Protein AF-A0A8X7C4R4-F1 (afdb_monomer_lite)

Secondary structure (DSSP, 8-state):
-----SHHHHHHHHHHTT----TT--HHHHHHHHHH-HHHHHHHHHHHHHHHHHHHHHHHHHHHHHHHHHHHHHHHHHHHHHHH-

Radius of gyration: 26.11 Å; chains: 1; bounding box: 55×21×70 Å

pLDDT: mean 88.07, std 9.26, range [50.88, 96.25]

Organism: NCBI:txid2747483

Sequence (85 aa):
MFKGDEKEDIVVVLGELGETVDPNMNVEDLKQKLMQSKAYLEGKEFLDTTIEERMEEEERRKRDEEHRMKMEKYRKREEYRKYVT

Structure (mmCIF, N/CA/C/O backbone):
data_AF-A0A8X7C4R4-F1
#
_entry.id   AF-A0A8X7C4R4-F1
#
loop_
_atom_site.group_PDB
_atom_site.id
_atom_site.type_symbol
_atom_site.label_atom_id
_atom_site.label_alt_id
_atom_site.label_comp_id
_atom_site.label_asym_id
_atom_site.label_entity_id
_atom_site.label_seq_id
_atom_site.pdbx_PDB_ins_code
_atom_site.Cartn_x
_atom_site.Cartn_y
_atom_site.Cartn_z
_atom_site.occupancy
_atom_site.B_iso_or_equiv
_atom_site.auth_seq_id
_atom_site.auth_comp_id
_atom_site.auth_asym_id
_atom_site.auth_atom_id
_atom_site.pdbx_PDB_model_num
ATOM 1 N N . MET A 1 1 ? -2.669 8.664 4.446 1.00 51.47 1 MET A N 1
ATOM 2 C CA . MET A 1 1 ? -2.637 8.570 5.919 1.00 51.47 1 MET A CA 1
ATOM 3 C C . MET A 1 1 ? -3.887 9.235 6.459 1.00 51.47 1 MET A C 1
ATOM 5 O O . MET A 1 1 ? -4.208 10.329 6.001 1.00 51.47 1 MET A O 1
ATOM 9 N N . PHE A 1 2 ? -4.607 8.548 7.343 1.00 50.88 2 PHE A N 1
ATOM 10 C CA . PHE A 1 2 ? -5.780 9.089 8.023 1.00 50.88 2 PHE A CA 1
ATOM 11 C C . PHE A 1 2 ? -5.373 10.392 8.731 1.00 50.88 2 PHE A C 1
ATOM 13 O O . PHE A 1 2 ? -4.435 10.382 9.524 1.00 50.88 2 PHE A O 1
ATOM 20 N N . LYS A 1 3 ? -6.000 11.518 8.373 1.00 58.44 3 LYS A N 1
ATOM 21 C CA . LYS A 1 3 ? -5.777 12.825 9.023 1.00 58.44 3 LYS A CA 1
ATOM 22 C C . LYS A 1 3 ? -6.802 13.098 10.135 1.00 58.44 3 LYS A C 1
ATOM 24 O O . LYS A 1 3 ? -6.830 14.206 10.651 1.00 58.44 3 LYS A O 1
ATOM 29 N N . GLY A 1 4 ? -7.654 12.113 10.440 1.00 57.16 4 GLY A N 1
ATOM 30 C CA . GLY A 1 4 ? -8.758 12.216 11.392 1.00 57.16 4 GLY A CA 1
ATOM 31 C C . GLY A 1 4 ? -8.252 12.456 12.808 1.00 57.16 4 GLY A C 1
ATOM 32 O O . GLY A 1 4 ? -7.896 11.518 13.522 1.00 57.16 4 GLY A O 1
ATOM 33 N N . ASP A 1 5 ? -8.191 13.728 13.182 1.00 67.75 5 ASP A N 1
ATOM 34 C CA . ASP A 1 5 ? -7.932 14.181 14.548 1.00 67.75 5 ASP A CA 1
ATOM 35 C C . ASP A 1 5 ? -9.232 14.395 15.335 1.00 67.75 5 ASP A C 1
ATOM 37 O O . ASP A 1 5 ? -9.197 14.580 16.554 1.00 67.75 5 ASP A O 1
ATOM 41 N N . GLU A 1 6 ? -10.381 14.332 14.658 1.00 85.19 6 GLU A N 1
ATOM 42 C CA . GLU A 1 6 ? -11.692 14.428 15.284 1.00 85.19 6 GLU A CA 1
ATOM 43 C C . GLU A 1 6 ? -12.101 13.076 15.874 1.00 85.19 6 GLU A C 1
ATOM 45 O O . GLU A 1 6 ? -11.906 12.012 15.283 1.00 85.19 6 GLU A O 1
ATOM 50 N N . LYS A 1 7 ? -12.674 13.116 17.083 1.00 87.38 7 LYS A N 1
ATOM 51 C CA . LYS A 1 7 ? -13.097 11.919 17.823 1.00 87.38 7 LYS A CA 1
ATOM 52 C C . LYS A 1 7 ? -14.012 11.036 16.972 1.00 87.38 7 LYS A C 1
ATOM 54 O O . LYS A 1 7 ? -13.856 9.820 16.971 1.00 87.38 7 LYS A O 1
ATOM 59 N N . GLU A 1 8 ? -14.950 11.657 16.266 1.00 87.06 8 GLU A N 1
ATOM 60 C CA . GLU A 1 8 ? -15.978 10.999 15.459 1.00 87.06 8 GLU A CA 1
ATOM 61 C C . GLU A 1 8 ? -15.375 10.159 14.332 1.00 87.06 8 GLU A C 1
ATOM 63 O O . GLU A 1 8 ? -15.761 9.002 14.174 1.00 87.06 8 GLU A O 1
ATOM 68 N N . ASP A 1 9 ? -14.357 10.676 13.642 1.00 88.00 9 ASP A N 1
ATOM 69 C CA . ASP A 1 9 ? -13.666 9.950 12.576 1.00 88.00 9 ASP A CA 1
ATOM 70 C C . ASP A 1 9 ? -13.025 8.655 13.095 1.00 88.00 9 ASP A C 1
ATOM 72 O O . ASP A 1 9 ? -13.141 7.597 12.476 1.00 88.00 9 ASP A O 1
ATOM 76 N N . ILE A 1 10 ? -12.373 8.709 14.261 1.00 89.19 10 ILE A N 1
ATOM 77 C CA . ILE A 1 10 ? -11.713 7.536 14.856 1.00 89.19 10 ILE A CA 1
ATOM 78 C C . ILE A 1 10 ? -12.750 6.496 15.294 1.00 89.19 10 ILE A C 1
ATOM 80 O O . ILE A 1 10 ? -12.531 5.297 15.120 1.00 89.19 10 ILE A O 1
ATOM 84 N N . VAL A 1 11 ? -13.892 6.940 15.831 1.00 90.69 11 VAL A N 1
ATOM 85 C CA . VAL A 1 11 ? -14.999 6.043 16.195 1.00 90.69 11 VAL A CA 1
ATOM 86 C C . VAL A 1 11 ? -15.563 5.341 14.961 1.00 90.69 11 VAL A C 1
ATOM 88 O O . VAL A 1 11 ? -15.793 4.133 15.017 1.00 90.69 11 VAL A O 1
ATOM 91 N N . VAL A 1 12 ? -15.753 6.066 13.853 1.00 90.12 12 VAL A N 1
ATOM 92 C CA . VAL A 1 12 ? -16.233 5.485 12.590 1.00 90.12 12 VAL A CA 1
ATOM 93 C C . VAL A 1 12 ? -15.267 4.412 12.100 1.00 90.12 12 VAL A C 1
ATOM 95 O O . VAL A 1 12 ? -15.698 3.286 11.867 1.00 90.12 12 VAL A O 1
ATOM 98 N N . VAL A 1 13 ? -13.965 4.710 12.038 1.00 89.25 13 VAL A N 1
ATOM 99 C CA . VAL A 1 13 ? -12.954 3.735 11.594 1.00 89.25 13 VAL A CA 1
ATOM 100 C C . VAL A 1 13 ? -12.935 2.500 12.482 1.00 89.25 13 VAL A C 1
ATOM 102 O O . VAL A 1 13 ? -12.936 1.382 11.979 1.00 89.25 13 VAL A O 1
ATOM 105 N N . LEU A 1 14 ? -12.932 2.674 13.804 1.00 90.94 14 LEU A N 1
ATOM 106 C CA . LEU A 1 14 ? -12.974 1.544 14.731 1.00 90.94 14 LEU A CA 1
ATOM 107 C C . LEU A 1 14 ? -14.233 0.692 14.508 1.00 90.94 14 LEU A C 1
ATOM 109 O O . LEU A 1 14 ? -14.137 -0.532 14.469 1.00 90.94 14 LEU A O 1
ATOM 113 N N . GLY A 1 15 ? -15.388 1.320 14.279 1.00 90.44 15 GLY A N 1
ATOM 114 C CA . GLY A 1 15 ? -16.625 0.618 13.936 1.00 90.44 15 GLY A CA 1
ATOM 115 C C . GLY A 1 15 ? -16.538 -0.160 12.619 1.00 90.44 15 GLY A C 1
ATOM 116 O O . GLY A 1 15 ? -16.966 -1.312 12.565 1.00 90.44 15 GLY A O 1
ATOM 117 N N . GLU A 1 16 ? -15.946 0.424 11.576 1.00 89.88 16 GLU A N 1
ATOM 118 C CA . GLU A 1 16 ? -15.714 -0.241 10.282 1.00 89.88 16 GLU A CA 1
ATOM 119 C C . GLU A 1 16 ? -14.748 -1.428 10.400 1.00 89.88 16 GLU A C 1
ATOM 121 O O . GLU A 1 16 ? -14.926 -2.443 9.725 1.00 89.88 16 GLU A O 1
ATOM 126 N N . LEU A 1 17 ? -13.767 -1.337 11.300 1.00 90.38 17 LEU A N 1
ATOM 127 C CA . LEU A 1 17 ? -12.852 -2.428 11.644 1.00 90.38 17 LEU A CA 1
ATOM 128 C C . LEU A 1 17 ? -13.497 -3.491 12.557 1.00 90.38 17 LEU A C 1
ATOM 130 O O . LEU A 1 17 ? -12.858 -4.495 12.869 1.00 90.38 17 LEU A O 1
ATOM 134 N N . GLY A 1 18 ? -14.752 -3.295 12.979 1.00 90.69 18 GLY A N 1
ATOM 135 C CA . GLY A 1 18 ? -15.480 -4.202 13.871 1.00 90.69 18 GLY A CA 1
ATOM 136 C C . GLY A 1 18 ? -15.063 -4.110 15.343 1.00 90.69 18 GLY A C 1
ATOM 137 O O . GLY A 1 18 ? -15.408 -4.984 16.138 1.00 90.69 18 GLY A O 1
ATOM 138 N N . GLU A 1 19 ? -14.326 -3.067 15.721 1.00 91.00 19 GLU A N 1
ATOM 139 C CA . GLU A 1 19 ? -13.891 -2.815 17.091 1.00 91.00 19 GLU A CA 1
ATOM 140 C C . GLU A 1 19 ? -15.021 -2.196 17.922 1.00 91.00 19 GLU A C 1
ATOM 142 O O . GLU A 1 19 ? -15.710 -1.263 17.510 1.00 91.00 19 GLU A O 1
ATOM 147 N N . THR A 1 20 ? -15.187 -2.669 19.156 1.00 90.31 20 THR A N 1
ATOM 148 C CA . THR A 1 20 ? -16.160 -2.084 20.087 1.00 90.31 20 THR A CA 1
ATOM 149 C C . THR A 1 20 ? -15.610 -0.806 20.712 1.00 90.31 20 THR A C 1
ATOM 151 O O . THR A 1 20 ? -14.553 -0.838 21.356 1.00 90.31 20 THR A O 1
ATOM 154 N N . VAL A 1 21 ? -16.354 0.291 20.594 1.00 88.81 21 VAL A N 1
ATOM 155 C CA . VAL A 1 21 ? -15.970 1.605 21.121 1.00 88.81 21 VAL A CA 1
ATOM 156 C C . VAL A 1 21 ? -16.877 2.021 22.278 1.00 88.81 21 VAL A C 1
ATOM 158 O O . VAL A 1 21 ? -18.099 1.973 22.154 1.00 88.81 21 VAL A O 1
ATOM 161 N N . ASP A 1 22 ? -16.283 2.455 23.393 1.00 88.88 22 ASP A N 1
ATOM 162 C CA . ASP A 1 22 ? -17.024 3.085 24.491 1.00 88.88 22 ASP A CA 1
ATOM 163 C C . ASP A 1 22 ? -17.223 4.585 24.183 1.00 88.88 22 ASP A C 1
ATOM 165 O O . ASP A 1 22 ? -16.237 5.289 23.935 1.00 88.88 22 ASP A O 1
ATOM 169 N N . PRO A 1 23 ? -18.463 5.112 24.225 1.00 81.06 23 PRO A N 1
ATOM 170 C CA . PRO A 1 23 ? -18.742 6.535 24.015 1.00 81.06 23 PRO A CA 1
ATOM 171 C C . PRO A 1 23 ? -17.939 7.484 24.923 1.00 81.06 23 PRO A C 1
ATOM 173 O O . PRO A 1 23 ? -17.653 8.623 24.535 1.00 81.06 23 PRO A O 1
ATOM 176 N N . ASN A 1 24 ? -17.556 7.024 26.117 1.00 88.69 24 ASN A N 1
ATOM 177 C CA . ASN A 1 24 ? -16.822 7.798 27.115 1.00 88.69 24 ASN A CA 1
ATOM 178 C C . ASN A 1 24 ? -15.303 7.818 26.886 1.00 88.69 24 ASN A C 1
ATOM 180 O O . ASN A 1 24 ? -14.621 8.609 27.538 1.00 88.69 24 ASN A O 1
ATOM 184 N N . MET A 1 25 ? -14.763 7.002 25.971 1.00 90.44 25 MET A N 1
ATOM 185 C CA . MET A 1 25 ? -13.332 7.030 25.646 1.00 90.44 25 MET A CA 1
ATOM 186 C C . MET A 1 25 ? -12.920 8.411 25.132 1.00 90.44 25 MET A C 1
ATOM 188 O O . MET A 1 25 ? -13.635 9.063 24.356 1.00 90.44 25 MET A O 1
ATOM 192 N N . ASN A 1 26 ? -11.756 8.872 25.581 1.00 91.56 26 ASN A N 1
ATOM 193 C CA . ASN A 1 26 ? -11.155 10.090 25.058 1.00 91.56 26 ASN A CA 1
ATOM 194 C C . ASN A 1 26 ? -10.445 9.799 23.720 1.00 91.56 26 ASN A C 1
ATOM 196 O O . ASN A 1 26 ? -10.291 8.651 23.310 1.00 91.56 26 ASN A O 1
ATOM 200 N N . VAL A 1 27 ? -10.026 10.852 23.018 1.00 90.06 27 VAL A N 1
ATOM 201 C CA . VAL A 1 27 ? -9.376 10.722 21.704 1.00 90.06 27 VAL A CA 1
ATOM 202 C C . VAL A 1 27 ? -8.076 9.917 21.779 1.00 90.06 27 VAL A C 1
ATOM 204 O O . VAL A 1 27 ? -7.806 9.139 20.870 1.00 90.06 27 VAL A O 1
ATOM 207 N N . GLU A 1 28 ? -7.291 10.065 22.847 1.00 89.69 28 GLU A N 1
ATOM 208 C CA . GLU A 1 28 ? -6.025 9.340 23.010 1.00 89.69 28 GLU A CA 1
ATOM 209 C C . GLU A 1 28 ? -6.268 7.833 23.161 1.00 89.69 28 GLU A C 1
ATOM 211 O O . GLU A 1 28 ? -5.649 7.035 22.461 1.00 89.69 28 GLU A O 1
ATOM 216 N N . ASP A 1 29 ? -7.244 7.439 23.980 1.00 91.62 29 ASP A N 1
ATOM 217 C CA . ASP A 1 29 ? -7.628 6.036 24.162 1.00 91.62 29 ASP A CA 1
ATOM 218 C C . ASP A 1 29 ? -8.119 5.413 22.847 1.00 91.62 29 ASP A C 1
ATOM 220 O O . ASP A 1 29 ? -7.769 4.279 22.514 1.00 91.62 29 ASP A O 1
ATOM 224 N N . LEU A 1 30 ? -8.897 6.166 22.061 1.00 92.06 30 LEU A N 1
ATOM 225 C CA . LEU A 1 3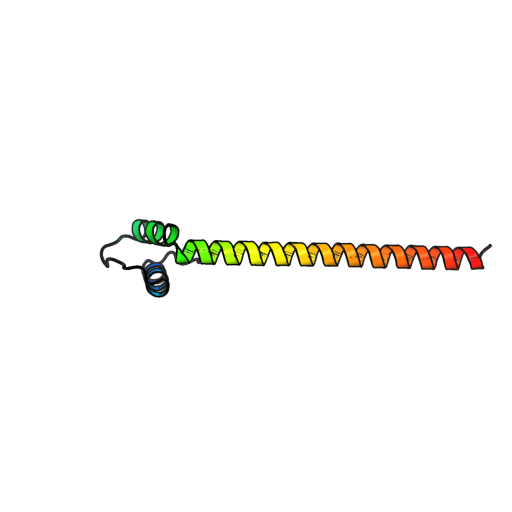0 ? -9.367 5.730 20.745 1.00 92.06 30 LEU A CA 1
ATOM 226 C C . LEU A 1 30 ? -8.210 5.580 19.748 1.00 92.06 30 LEU A C 1
ATOM 228 O O . LEU A 1 30 ? -8.172 4.595 19.010 1.00 92.06 30 LEU A O 1
ATOM 232 N N . LYS A 1 31 ? -7.241 6.508 19.752 1.00 89.12 31 LYS A N 1
ATOM 233 C CA . LYS A 1 31 ? -6.019 6.413 18.933 1.00 89.12 31 LYS A CA 1
ATOM 234 C C . LYS A 1 31 ? -5.208 5.174 19.306 1.00 89.12 31 LYS A C 1
ATOM 236 O O . LYS A 1 31 ? -4.808 4.423 18.418 1.00 89.12 31 LYS A O 1
ATOM 241 N N . GLN A 1 32 ? -5.014 4.916 20.599 1.00 89.94 32 GLN A N 1
ATOM 242 C CA . GLN A 1 32 ? -4.324 3.715 21.078 1.00 89.94 32 GLN A CA 1
ATOM 243 C C . GLN A 1 32 ? -5.049 2.441 20.643 1.00 89.94 32 GLN A C 1
ATOM 245 O O . GLN A 1 32 ? -4.417 1.524 20.119 1.00 89.94 32 GLN A O 1
ATOM 250 N N . LYS A 1 33 ? -6.378 2.400 20.788 1.00 91.12 33 LYS A N 1
ATOM 251 C CA . LYS A 1 33 ? -7.183 1.255 20.356 1.00 91.12 33 LYS A CA 1
ATOM 252 C C . LYS A 1 33 ? -7.069 1.014 18.850 1.00 91.12 33 LYS A C 1
ATOM 254 O O .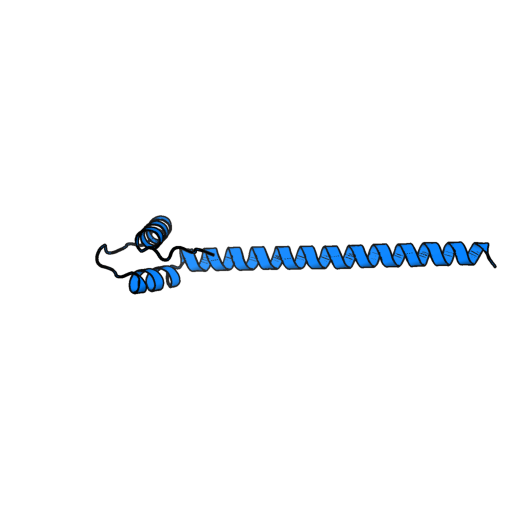 LYS A 1 33 ? -6.883 -0.125 18.436 1.00 91.12 33 LYS A O 1
ATOM 259 N N . LEU A 1 34 ? -7.121 2.071 18.039 1.00 88.94 34 LEU A N 1
ATOM 260 C CA . LEU A 1 34 ? -6.966 1.969 16.587 1.00 88.94 34 LEU A CA 1
ATOM 261 C C . LEU A 1 34 ? -5.588 1.418 16.206 1.00 88.94 34 LEU A C 1
ATOM 263 O O . LEU A 1 34 ? -5.501 0.509 15.386 1.00 88.94 34 LEU A O 1
ATOM 267 N N . MET A 1 35 ? -4.521 1.908 16.842 1.00 86.19 35 MET A N 1
ATOM 268 C CA . MET A 1 35 ? -3.159 1.417 16.603 1.00 86.19 35 MET A CA 1
ATOM 269 C C . MET A 1 35 ? -2.957 -0.045 17.020 1.00 86.19 35 MET A C 1
ATOM 271 O O . MET A 1 35 ? -2.103 -0.722 16.456 1.00 86.19 35 MET A O 1
ATOM 275 N N . GLN A 1 36 ? -3.724 -0.530 17.995 1.00 87.94 36 GLN A N 1
ATOM 276 C CA . GLN A 1 36 ? -3.687 -1.921 18.451 1.00 87.94 36 GLN A CA 1
ATOM 277 C C . GLN A 1 36 ? -4.642 -2.834 17.673 1.00 87.94 36 GLN A C 1
ATOM 279 O O . GLN A 1 36 ? -4.562 -4.056 17.820 1.00 87.94 36 GLN A O 1
ATOM 284 N N . SER A 1 37 ? -5.539 -2.276 16.852 1.00 88.38 37 SER A N 1
ATOM 285 C CA . SER A 1 37 ? -6.478 -3.073 16.070 1.00 88.38 37 SER A CA 1
ATOM 286 C C . SER A 1 37 ? -5.723 -3.917 15.051 1.00 88.38 37 SER A C 1
ATOM 288 O O . SER A 1 37 ? -4.999 -3.411 14.190 1.00 88.38 37 SER A O 1
ATOM 290 N N . LYS A 1 38 ? -5.925 -5.232 15.130 1.00 86.12 38 LYS A N 1
ATOM 291 C CA . LYS A 1 38 ? -5.289 -6.195 14.229 1.00 86.12 38 LYS A CA 1
ATOM 292 C C . LYS A 1 38 ? -5.640 -5.912 12.765 1.00 86.12 38 LYS A C 1
ATOM 294 O O . LYS A 1 38 ? -4.755 -5.927 11.921 1.00 86.12 38 LYS A O 1
ATOM 299 N N . ALA A 1 39 ? -6.906 -5.600 12.484 1.00 81.19 39 ALA A N 1
ATOM 300 C CA . ALA A 1 39 ? -7.370 -5.292 11.134 1.00 81.19 39 ALA A CA 1
ATOM 301 C C . ALA A 1 39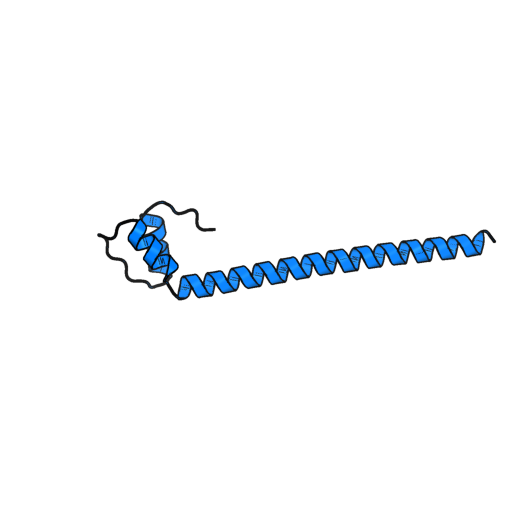 ? -6.716 -4.015 10.575 1.00 81.19 39 ALA A C 1
ATOM 303 O O . ALA A 1 39 ? -6.354 -3.967 9.400 1.00 81.19 39 ALA A O 1
ATOM 304 N N . TYR A 1 40 ? -6.503 -3.002 11.423 1.00 84.81 40 TYR A N 1
ATOM 305 C CA . TYR A 1 40 ? -5.765 -1.798 11.040 1.00 84.81 40 TYR A CA 1
ATOM 306 C C . TYR A 1 40 ? -4.295 -2.103 10.726 1.00 84.81 40 TYR A C 1
ATOM 308 O O . TYR A 1 40 ? -3.781 -1.642 9.708 1.00 84.81 40 TYR A O 1
ATOM 316 N N . LEU A 1 41 ? -3.622 -2.890 11.572 1.00 86.12 41 LEU A N 1
ATOM 317 C CA . LEU A 1 41 ? -2.218 -3.260 11.377 1.00 86.12 41 LEU A CA 1
ATOM 318 C C . LEU A 1 41 ? -2.014 -4.106 10.115 1.00 86.12 41 LEU A C 1
ATOM 320 O O . LEU A 1 41 ? -1.162 -3.763 9.303 1.00 86.12 41 LEU A O 1
ATOM 324 N N . GLU A 1 42 ? -2.834 -5.138 9.906 1.00 86.44 42 GLU A N 1
ATOM 325 C CA . GLU A 1 42 ? -2.781 -5.979 8.701 1.00 86.44 42 GLU A CA 1
ATOM 326 C C . GLU A 1 42 ? -3.074 -5.163 7.434 1.00 86.44 42 GLU A C 1
ATOM 328 O O . GLU A 1 42 ? -2.373 -5.289 6.429 1.00 86.44 42 GLU A O 1
ATOM 333 N N . GLY A 1 43 ? -4.073 -4.273 7.480 1.00 84.56 43 GLY A N 1
ATOM 334 C CA . GLY A 1 43 ? -4.384 -3.376 6.367 1.00 84.56 43 GLY A CA 1
ATOM 335 C C . GLY A 1 43 ? -3.254 -2.388 6.070 1.00 84.56 43 GLY A C 1
ATOM 336 O O . GLY A 1 43 ? -2.945 -2.131 4.906 1.00 84.56 43 GLY A O 1
ATOM 337 N N . LYS A 1 44 ? -2.604 -1.857 7.111 1.00 84.94 44 LYS A N 1
ATOM 338 C CA . LYS A 1 44 ? -1.447 -0.969 6.978 1.00 84.94 44 LYS A CA 1
ATOM 339 C C . LYS A 1 44 ? -0.250 -1.702 6.376 1.00 84.94 44 LYS A C 1
ATOM 341 O O . LYS A 1 44 ? 0.327 -1.186 5.428 1.00 84.94 44 LYS A O 1
ATOM 346 N N . GLU A 1 45 ? 0.091 -2.887 6.878 1.00 85.19 45 GLU A N 1
ATOM 347 C CA . GLU A 1 45 ? 1.180 -3.705 6.329 1.00 85.19 45 GLU A CA 1
ATOM 348 C C . GLU A 1 45 ? 0.934 -4.043 4.858 1.00 85.19 45 GLU A C 1
ATOM 350 O O . GLU A 1 45 ? 1.818 -3.847 4.030 1.00 85.19 45 GLU A O 1
ATOM 355 N N . PHE A 1 46 ? -0.288 -4.452 4.502 1.00 87.00 46 PHE A N 1
ATOM 356 C CA . PHE A 1 46 ? -0.642 -4.736 3.113 1.00 87.00 46 PHE A CA 1
ATOM 357 C C . PHE A 1 46 ? -0.449 -3.520 2.194 1.00 87.00 46 PHE A C 1
ATOM 359 O O . PHE A 1 46 ? 0.087 -3.646 1.087 1.00 87.00 46 PHE A O 1
ATOM 366 N N . LEU A 1 47 ? -0.880 -2.335 2.639 1.00 87.88 47 LEU A N 1
ATOM 367 C CA . LEU A 1 47 ? -0.701 -1.094 1.887 1.00 87.88 47 LEU A CA 1
ATOM 368 C C . LEU A 1 47 ? 0.774 -0.703 1.774 1.00 87.88 47 LEU A C 1
ATOM 370 O O . LEU A 1 47 ? 1.203 -0.344 0.678 1.00 87.88 47 LEU A O 1
ATOM 374 N N . ASP A 1 48 ? 1.533 -0.796 2.866 1.00 87.88 48 ASP A N 1
ATOM 375 C CA . ASP A 1 48 ? 2.959 -0.471 2.893 1.00 87.88 48 ASP A CA 1
ATOM 376 C C . ASP A 1 48 ? 3.727 -1.391 1.919 1.00 87.88 48 ASP A C 1
ATOM 378 O O . ASP A 1 48 ? 4.411 -0.889 1.024 1.00 87.88 48 ASP A O 1
ATOM 382 N N . THR A 1 49 ? 3.505 -2.712 1.968 1.00 90.31 49 THR A N 1
ATOM 383 C CA . THR A 1 49 ? 4.111 -3.676 1.027 1.00 90.31 49 THR A CA 1
ATOM 384 C C . THR A 1 49 ? 3.709 -3.402 -0.421 1.00 90.31 49 THR A C 1
ATOM 386 O O . THR A 1 49 ? 4.563 -3.351 -1.303 1.00 90.31 49 THR A O 1
ATOM 389 N N . THR A 1 50 ? 2.423 -3.157 -0.691 1.00 89.38 50 THR A N 1
ATOM 390 C CA . THR A 1 50 ? 1.953 -2.879 -2.061 1.00 89.38 50 THR A CA 1
ATOM 391 C C . THR A 1 50 ? 2.581 -1.601 -2.630 1.00 89.38 50 THR A C 1
ATOM 393 O O . THR A 1 50 ? 2.853 -1.515 -3.830 1.00 89.38 50 THR A O 1
ATOM 396 N N . ILE A 1 51 ? 2.780 -0.576 -1.796 1.00 91.44 51 ILE A N 1
ATOM 397 C CA . ILE A 1 51 ? 3.425 0.677 -2.204 1.00 91.44 51 ILE A CA 1
ATOM 398 C C . ILE A 1 51 ? 4.907 0.435 -2.496 1.00 91.44 51 ILE A C 1
ATOM 400 O O . ILE A 1 51 ? 5.387 0.879 -3.540 1.00 91.44 51 ILE A O 1
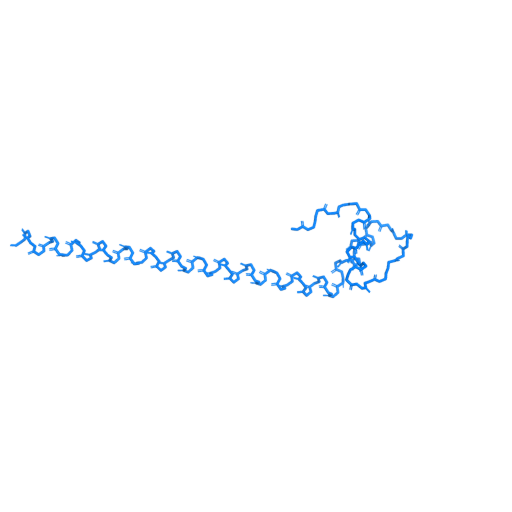ATOM 404 N N . GLU A 1 52 ? 5.611 -0.280 -1.619 1.00 93.31 52 GLU A N 1
ATOM 405 C CA . GLU A 1 52 ? 7.022 -0.632 -1.808 1.00 93.31 52 GLU A CA 1
ATOM 406 C C . GLU A 1 52 ? 7.242 -1.423 -3.101 1.00 93.31 52 GLU A C 1
ATOM 408 O O . GLU A 1 52 ? 8.047 -1.007 -3.935 1.00 93.31 52 GLU A O 1
ATOM 413 N N . GLU A 1 53 ? 6.455 -2.475 -3.341 1.00 92.19 53 GLU A N 1
ATOM 414 C CA . GLU A 1 53 ? 6.532 -3.281 -4.566 1.00 92.19 53 GLU A CA 1
ATOM 415 C C . GLU A 1 53 ? 6.336 -2.432 -5.831 1.00 92.19 53 GLU A C 1
ATOM 417 O O . GLU A 1 53 ? 7.081 -2.561 -6.806 1.00 92.19 53 GLU A O 1
ATOM 422 N N . ARG A 1 54 ? 5.359 -1.514 -5.818 1.00 92.31 54 ARG A N 1
ATOM 423 C CA . ARG A 1 54 ? 5.101 -0.616 -6.955 1.00 92.31 54 ARG A CA 1
ATOM 424 C C . ARG A 1 54 ? 6.238 0.375 -7.182 1.00 92.31 54 ARG A C 1
ATOM 426 O O . ARG A 1 54 ? 6.583 0.632 -8.335 1.00 92.31 54 ARG A O 1
ATOM 433 N N . MET A 1 55 ? 6.816 0.929 -6.115 1.00 92.75 55 MET A N 1
ATOM 434 C CA . MET A 1 55 ? 7.970 1.826 -6.225 1.00 92.75 55 MET A CA 1
ATOM 435 C C . MET A 1 55 ? 9.192 1.089 -6.778 1.00 92.75 55 MET A C 1
ATOM 437 O O . MET A 1 55 ? 9.855 1.597 -7.684 1.00 92.75 55 MET A O 1
ATOM 441 N N . GLU A 1 56 ? 9.469 -0.123 -6.292 1.00 93.56 56 GLU A N 1
ATOM 442 C CA . GLU A 1 56 ? 10.565 -0.950 -6.801 1.00 93.56 56 GLU A CA 1
ATOM 443 C C . GLU A 1 56 ? 10.367 -1.334 -8.270 1.00 93.56 56 GLU A C 1
ATOM 445 O O . GLU A 1 56 ? 11.321 -1.295 -9.058 1.00 93.56 56 GLU A O 1
ATOM 450 N N . GLU A 1 57 ? 9.137 -1.667 -8.671 1.00 94.62 57 GLU A N 1
ATOM 451 C CA . GLU A 1 57 ? 8.820 -1.967 -10.064 1.00 94.62 57 GLU A CA 1
ATOM 452 C C . GLU A 1 57 ? 9.044 -0.747 -10.965 1.00 94.62 57 GLU A C 1
ATOM 454 O O . GLU A 1 57 ? 9.634 -0.873 -12.043 1.00 94.62 57 GLU A O 1
ATOM 459 N N . GLU A 1 58 ? 8.616 0.438 -10.530 1.00 94.06 58 GLU A N 1
ATOM 460 C CA . GLU A 1 58 ? 8.808 1.675 -11.284 1.00 94.06 58 GLU A CA 1
ATOM 461 C C . GLU A 1 58 ? 10.297 2.024 -11.430 1.00 94.06 58 GLU A C 1
ATOM 463 O O . GLU A 1 58 ? 10.760 2.338 -12.531 1.00 94.06 58 GLU A O 1
ATOM 468 N N . GLU A 1 59 ? 11.070 1.895 -10.353 1.00 95.00 59 GLU A N 1
ATOM 469 C CA . GLU A 1 59 ? 12.520 2.102 -10.362 1.00 95.00 59 GLU A CA 1
ATOM 470 C C . GLU A 1 59 ? 13.237 1.102 -11.276 1.00 95.00 59 GLU A C 1
ATOM 472 O O . GLU A 1 59 ? 14.122 1.471 -12.054 1.00 95.00 59 GLU A O 1
ATOM 477 N N . ARG A 1 60 ? 12.827 -0.171 -11.254 1.00 95.31 60 ARG A N 1
ATOM 478 C CA . ARG A 1 60 ? 13.345 -1.181 -12.184 1.00 95.31 60 ARG A CA 1
ATOM 479 C C . ARG A 1 60 ? 13.033 -0.811 -13.633 1.00 95.31 60 ARG A C 1
ATOM 481 O O . ARG A 1 60 ? 13.932 -0.851 -14.470 1.00 95.31 60 ARG A O 1
ATOM 488 N N . ARG A 1 61 ? 11.800 -0.384 -13.926 1.00 95.19 61 ARG A N 1
ATOM 489 C CA . ARG A 1 61 ? 11.405 0.052 -15.275 1.00 95.19 61 ARG A CA 1
ATOM 490 C C . ARG A 1 61 ? 12.216 1.252 -15.756 1.00 95.19 61 ARG A C 1
ATOM 492 O O . ARG A 1 61 ? 12.611 1.268 -16.920 1.00 95.19 61 ARG A O 1
ATOM 499 N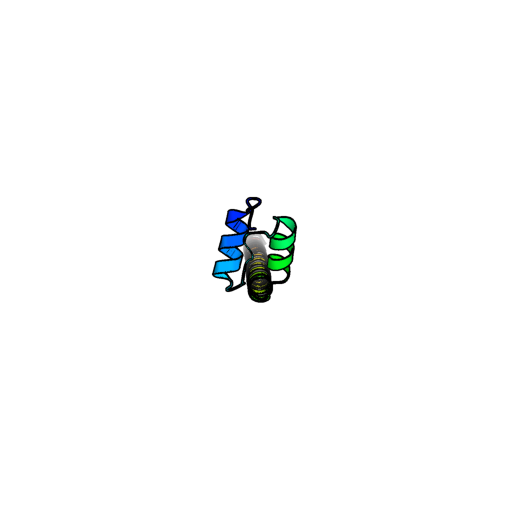 N . LYS A 1 62 ? 12.494 2.229 -14.886 1.00 96.06 62 LYS A N 1
ATOM 500 C CA . LYS A 1 62 ? 13.362 3.372 -15.215 1.00 96.06 62 LYS A CA 1
ATOM 501 C C . LYS A 1 62 ? 14.773 2.911 -15.574 1.00 96.06 62 LYS A C 1
ATOM 503 O O . LYS A 1 62 ? 15.283 3.301 -16.622 1.00 96.06 62 LYS A O 1
ATOM 508 N N . ARG A 1 63 ? 15.372 2.023 -14.772 1.00 95.69 63 ARG A N 1
ATOM 509 C CA . ARG A 1 63 ? 16.709 1.468 -15.052 1.00 95.69 63 ARG A CA 1
ATOM 510 C C . ARG A 1 63 ? 16.766 0.694 -16.371 1.00 95.69 63 ARG A C 1
ATOM 512 O O . ARG A 1 63 ? 17.707 0.876 -17.144 1.00 95.69 63 ARG A O 1
ATOM 519 N N . ASP A 1 64 ? 15.761 -0.132 -16.651 1.00 96.25 64 ASP A N 1
ATOM 520 C CA . ASP A 1 64 ? 15.687 -0.905 -17.898 1.00 96.25 64 ASP A CA 1
ATOM 521 C C . ASP A 1 64 ? 15.559 0.014 -19.124 1.00 96.25 64 ASP A C 1
ATOM 523 O O . ASP A 1 64 ? 16.213 -0.197 -20.152 1.00 96.25 64 ASP A O 1
ATOM 527 N N . GLU A 1 65 ? 14.757 1.071 -19.005 1.00 96.19 65 GLU A N 1
ATOM 528 C CA . GLU A 1 65 ? 14.573 2.084 -20.042 1.00 96.19 65 GLU A CA 1
ATOM 529 C C . GLU A 1 65 ? 15.869 2.870 -20.308 1.00 96.19 65 GLU A C 1
ATOM 531 O O . GLU A 1 65 ? 16.297 3.006 -21.459 1.00 96.19 65 GLU A O 1
ATOM 536 N N . GLU A 1 66 ? 16.549 3.329 -19.254 1.00 95.94 66 GLU A N 1
ATOM 537 C CA . GLU A 1 66 ? 17.844 4.008 -19.360 1.00 95.94 66 GLU A CA 1
ATOM 538 C C . GLU A 1 66 ? 18.902 3.119 -20.017 1.00 95.94 66 GLU A C 1
ATOM 540 O O . GLU A 1 66 ? 19.644 3.566 -20.903 1.00 95.94 66 GLU A O 1
ATOM 545 N N . HIS A 1 67 ? 18.953 1.843 -19.630 1.00 95.62 67 HIS A N 1
ATOM 546 C CA . HIS A 1 67 ? 19.861 0.873 -20.227 1.00 95.62 67 HIS A CA 1
ATOM 547 C C . HIS A 1 67 ? 19.568 0.685 -21.721 1.00 95.62 67 HIS A C 1
ATOM 549 O O . HIS A 1 67 ? 20.490 0.728 -22.544 1.00 95.62 67 HIS A O 1
ATOM 555 N N . ARG A 1 68 ? 18.290 0.560 -22.099 1.00 95.38 68 ARG A N 1
ATOM 556 C CA . ARG A 1 68 ? 17.871 0.445 -23.502 1.00 95.38 68 ARG A CA 1
ATOM 557 C C . ARG A 1 68 ? 18.293 1.664 -24.319 1.00 95.38 68 ARG A C 1
ATOM 559 O O . ARG A 1 68 ? 18.915 1.501 -25.371 1.00 95.38 68 ARG A O 1
ATOM 566 N N . MET A 1 69 ? 18.035 2.873 -23.819 1.00 95.94 69 MET A N 1
ATOM 567 C CA . MET A 1 69 ? 18.448 4.113 -24.486 1.00 95.94 69 MET A CA 1
ATOM 568 C C . MET A 1 69 ? 19.970 4.211 -24.633 1.00 95.94 69 MET A C 1
ATOM 570 O O . MET A 1 69 ? 20.477 4.651 -25.670 1.00 95.94 69 MET A O 1
ATOM 574 N N . LYS A 1 70 ? 20.724 3.800 -23.608 1.00 95.56 70 LYS A N 1
ATOM 575 C CA . LYS A 1 70 ? 22.190 3.800 -23.641 1.00 95.56 70 LYS A CA 1
ATOM 576 C C . LYS A 1 70 ? 22.710 2.850 -24.720 1.00 95.56 70 LYS A C 1
ATOM 578 O O . LYS A 1 70 ? 23.548 3.257 -25.525 1.00 95.56 70 LYS A O 1
ATOM 583 N N . MET A 1 71 ? 22.176 1.633 -24.790 1.00 94.56 71 MET A N 1
ATOM 584 C CA . MET A 1 71 ? 22.548 0.648 -25.811 1.00 94.56 71 MET A CA 1
ATOM 585 C C . MET A 1 71 ? 22.204 1.113 -27.228 1.00 94.56 71 MET A C 1
ATOM 587 O O . MET A 1 71 ? 23.015 0.947 -28.141 1.00 94.56 71 MET A O 1
ATOM 591 N N . GLU A 1 72 ? 21.056 1.763 -27.420 1.00 95.44 72 GLU A N 1
ATOM 592 C CA . GLU A 1 72 ? 20.684 2.326 -28.719 1.00 95.44 72 GLU A CA 1
ATOM 593 C C . GLU A 1 72 ? 21.673 3.414 -29.173 1.00 95.44 72 GLU A C 1
ATOM 595 O O . GLU A 1 72 ? 22.120 3.410 -30.325 1.00 95.44 72 GLU A O 1
ATOM 600 N N . LYS A 1 73 ? 22.077 4.310 -28.261 1.00 95.00 73 LYS A N 1
ATOM 601 C CA . LYS A 1 73 ? 23.096 5.336 -28.538 1.00 95.00 73 LYS A CA 1
ATOM 602 C C . LYS A 1 73 ? 24.447 4.717 -28.899 1.00 95.00 73 LYS A C 1
ATOM 604 O O . LYS A 1 73 ? 25.079 5.180 -29.849 1.00 95.00 73 LYS A O 1
ATOM 609 N N . TYR A 1 74 ? 24.882 3.676 -28.184 1.00 94.62 74 TYR A N 1
ATOM 610 C CA . TYR A 1 74 ? 26.114 2.954 -28.523 1.00 94.62 74 TYR A CA 1
ATOM 611 C C . TYR A 1 74 ? 26.040 2.337 -29.918 1.00 94.62 74 TYR A C 1
ATOM 613 O O . TYR A 1 74 ? 26.956 2.541 -30.714 1.00 94.62 74 TYR A O 1
ATOM 621 N N . ARG A 1 75 ? 24.935 1.657 -30.248 1.00 94.06 75 ARG A N 1
ATOM 622 C CA . ARG A 1 75 ? 24.750 1.035 -31.564 1.00 94.06 75 ARG A CA 1
ATOM 623 C C . ARG A 1 75 ? 24.789 2.067 -32.692 1.00 94.06 75 ARG A C 1
ATOM 625 O O . ARG A 1 75 ? 25.542 1.883 -33.641 1.00 94.06 75 ARG A O 1
ATOM 632 N N . LYS A 1 76 ? 24.062 3.182 -32.554 1.00 92.56 76 LYS A N 1
ATOM 633 C CA . LYS A 1 76 ? 24.084 4.290 -33.529 1.00 92.56 76 LYS A CA 1
ATOM 634 C C . LYS A 1 76 ? 25.486 4.879 -33.712 1.00 92.56 76 LYS A C 1
ATOM 636 O O . LYS A 1 76 ? 25.875 5.203 -34.830 1.00 92.56 76 LYS A O 1
ATOM 641 N N . ARG A 1 77 ? 26.263 5.009 -32.629 1.00 91.12 77 ARG A N 1
ATOM 642 C CA . ARG A 1 77 ? 27.635 5.537 -32.688 1.00 91.12 77 ARG A CA 1
ATOM 643 C C . ARG A 1 77 ? 28.596 4.577 -33.391 1.00 91.12 77 ARG A C 1
ATOM 645 O O . ARG A 1 77 ? 29.438 5.036 -34.156 1.00 91.12 77 ARG A O 1
ATOM 652 N N . GLU A 1 78 ? 28.464 3.277 -33.147 1.00 92.06 78 GLU A N 1
ATOM 653 C CA . GLU A 1 78 ? 29.243 2.237 -33.831 1.00 92.06 78 GLU A CA 1
ATOM 654 C C . GLU A 1 78 ? 28.878 2.133 -35.316 1.00 92.06 78 GLU A C 1
ATOM 656 O O . GLU A 1 78 ? 29.770 2.042 -36.156 1.00 92.06 78 GLU A O 1
ATOM 661 N N . GLU A 1 79 ? 27.590 2.215 -35.662 1.00 91.12 79 GLU A N 1
ATOM 662 C CA . GLU A 1 79 ? 27.149 2.296 -37.059 1.00 91.12 79 GLU A CA 1
ATOM 663 C C . GLU A 1 79 ? 27.756 3.514 -37.754 1.00 91.12 79 GLU A C 1
ATOM 665 O O . GLU A 1 79 ? 28.406 3.354 -38.781 1.00 91.12 79 GLU A O 1
ATOM 670 N N . TYR A 1 80 ? 27.642 4.711 -37.170 1.00 90.44 80 TYR A N 1
ATOM 671 C CA . TYR A 1 80 ? 28.241 5.921 -37.740 1.00 90.44 80 TYR A CA 1
ATOM 672 C C . TYR A 1 80 ? 29.759 5.794 -37.911 1.00 90.44 80 TYR A C 1
ATOM 674 O O . TYR A 1 80 ? 30.299 6.178 -38.944 1.00 90.44 80 TYR A O 1
ATOM 682 N N . ARG A 1 81 ? 30.456 5.204 -36.929 1.00 90.12 81 ARG A N 1
ATOM 683 C CA . ARG A 1 81 ? 31.904 4.978 -37.006 1.00 90.12 81 ARG A CA 1
ATOM 684 C C . ARG A 1 81 ? 32.280 4.111 -38.213 1.00 90.12 81 ARG A C 1
ATOM 686 O O . ARG A 1 81 ? 33.242 4.454 -38.882 1.00 90.12 81 ARG A O 1
ATOM 693 N N . LYS A 1 82 ? 31.500 3.069 -38.531 1.00 87.06 82 LYS A N 1
ATOM 694 C CA . LYS A 1 82 ? 31.724 2.200 -39.703 1.00 87.06 82 LYS A CA 1
ATOM 695 C C . LYS A 1 82 ? 31.558 2.900 -41.056 1.00 87.06 82 LYS A C 1
ATOM 697 O O . LYS A 1 82 ? 32.096 2.402 -42.032 1.00 87.06 82 LYS A O 1
ATOM 702 N N . TYR A 1 83 ? 30.800 3.994 -41.133 1.00 80.75 83 TYR A N 1
ATOM 703 C CA . TYR A 1 83 ?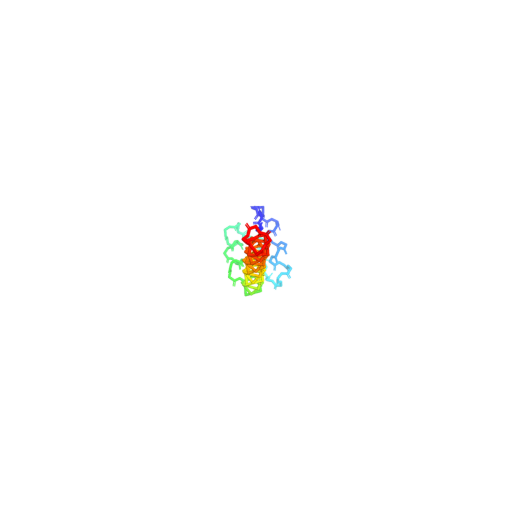 30.589 4.736 -42.386 1.00 80.75 83 TYR A CA 1
ATOM 704 C C . TYR A 1 83 ? 31.616 5.855 -42.612 1.00 80.75 83 TYR A C 1
ATOM 706 O O . TYR A 1 83 ? 31.682 6.399 -43.711 1.00 80.75 83 TYR A O 1
ATOM 714 N N . VAL A 1 84 ? 32.367 6.241 -41.575 1.00 81.00 84 VAL A N 1
ATOM 715 C CA . VAL A 1 84 ? 33.296 7.389 -41.604 1.00 81.00 84 VAL A CA 1
ATOM 716 C C . VAL A 1 84 ? 34.773 6.953 -41.601 1.00 81.00 84 VAL A C 1
ATOM 718 O O . VAL A 1 84 ? 35.654 7.782 -41.823 1.00 81.00 84 VAL A O 1
ATOM 721 N N . THR A 1 85 ? 35.050 5.665 -41.389 1.00 61.12 85 THR A N 1
ATOM 722 C CA . THR A 1 85 ? 36.340 5.003 -41.675 1.00 61.12 85 THR A CA 1
ATOM 723 C C . THR A 1 85 ? 36.258 4.208 -42.960 1.00 61.12 85 THR A C 1
ATOM 725 O O . THR A 1 85 ? 37.218 4.284 -43.752 1.00 61.12 85 THR A O 1
#

Foldseek 3Di:
DDPPPDQVVLVVVCVVLVHDDDPPDDSVRSVVVLVVRPSNVVVVVVVVVVVVVVVVVVVVVVVVVVVVVVVVVVVVVVVVVVVVD